Protein AF-A0A7S1SKT3-F1 (afdb_monomer)

InterPro domains:
  IPR025258 Rubicon Homology Domain [PF13901] (68-146)
  IPR025258 Rubicon Homology Domain [SM01175] (67-171)
  IPR051366 Differentially Expressed in FDCP 8 Homolog [PTHR12326] (10-144)

Nearest PDB structures (foldseek):
  6wcw-assembly1_A  TM=7.702E-01  e=9.471E-08  Homo sapiens

Radius of gyration: 23.92 Å; Cα contacts (8 Å, |Δi|>4): 186; chains: 1; bounding box: 53×34×76 Å

pLDDT: mean 81.29, std 17.84, range [31.95, 97.69]

Foldseek 3Di:
DDPPDPQFPDDDDQDQAFDDDDDPVRLCVVLVQAAPGNRHGFDAPPPPPPPPCVVVVCPPPDFDGWDQARQVRHTHGCQQQVVQWAQHNNCCLPVVDRDTDGHGPVVSVVCVVCVPPPPDDSCVSHVCVLVVDVVNVLVVVLVVQLVVLVVQLVVPPPVSPVVSVVSNVVSD

Organism: NCBI:txid63592

Structure (mmCIF, N/CA/C/O backbone):
data_AF-A0A7S1SKT3-F1
#
_entry.id   AF-A0A7S1SKT3-F1
#
loop_
_atom_site.group_PDB
_atom_site.id
_atom_site.type_symbol
_atom_site.label_atom_id
_atom_site.label_alt_id
_atom_site.label_comp_id
_atom_site.label_asym_id
_atom_site.label_entity_id
_atom_site.label_seq_id
_atom_site.pdbx_PDB_ins_code
_atom_site.Cartn_x
_atom_site.Cartn_y
_atom_site.Cartn_z
_atom_site.occupancy
_atom_site.B_iso_or_equiv
_atom_site.auth_seq_id
_atom_site.auth_comp_id
_atom_site.auth_asym_id
_atom_site.auth_atom_id
_atom_site.pdbx_PDB_model_num
ATOM 1 N N . ALA A 1 1 ? -33.847 12.513 0.095 1.00 31.95 1 ALA A N 1
ATOM 2 C CA . ALA A 1 1 ? -33.306 11.176 -0.219 1.00 31.95 1 ALA A CA 1
ATOM 3 C C . ALA A 1 1 ? -32.211 11.370 -1.259 1.00 31.95 1 ALA A C 1
ATOM 5 O O . ALA A 1 1 ? -32.521 11.943 -2.287 1.00 31.95 1 ALA A O 1
ATOM 6 N N . GLY A 1 2 ? -30.941 11.055 -1.055 1.00 36.16 2 GLY A N 1
ATOM 7 C CA . GLY A 1 2 ? -30.196 10.643 0.127 1.00 36.16 2 GLY A CA 1
ATOM 8 C C . GLY A 1 2 ? -28.848 11.372 0.085 1.00 36.16 2 GLY A C 1
ATOM 9 O O . GLY A 1 2 ? -28.329 11.658 -0.990 1.00 36.16 2 GLY A O 1
ATOM 10 N N . SER A 1 3 ? -28.346 11.763 1.249 1.00 32.53 3 SER A N 1
ATOM 11 C CA . SER A 1 3 ? -27.010 12.328 1.407 1.00 32.53 3 SER A CA 1
ATOM 12 C C . SER A 1 3 ? -26.029 11.170 1.580 1.00 32.53 3 SER A C 1
ATOM 14 O O . SER A 1 3 ? -25.782 10.737 2.707 1.00 32.53 3 SER A O 1
ATOM 16 N N . ASP A 1 4 ? -25.514 10.644 0.471 1.00 38.38 4 ASP A N 1
ATOM 17 C CA . ASP A 1 4 ? -24.378 9.716 0.466 1.00 38.38 4 ASP A CA 1
ATOM 18 C C . ASP A 1 4 ? -23.067 10.511 0.565 1.00 38.38 4 ASP A C 1
ATOM 20 O O . ASP A 1 4 ? -22.215 10.467 -0.320 1.00 38.38 4 ASP A O 1
ATOM 24 N N . ASP A 1 5 ? -22.913 11.283 1.642 1.00 38.09 5 ASP A N 1
ATOM 25 C CA . ASP A 1 5 ? -21.622 11.879 1.973 1.00 38.09 5 ASP A CA 1
ATOM 26 C C . ASP A 1 5 ? -20.765 10.818 2.689 1.00 38.09 5 ASP A C 1
ATOM 28 O O . ASP A 1 5 ? -21.159 10.326 3.756 1.00 38.09 5 ASP A O 1
ATOM 32 N N . PRO A 1 6 ? -19.588 10.435 2.156 1.00 45.88 6 PRO A N 1
ATOM 33 C CA . PRO A 1 6 ? -18.701 9.503 2.840 1.00 45.88 6 PRO A CA 1
ATOM 34 C C . PRO A 1 6 ? -18.242 10.115 4.179 1.00 45.88 6 PRO A C 1
ATOM 36 O O . PRO A 1 6 ? -17.739 11.241 4.209 1.00 45.88 6 PRO A O 1
ATOM 39 N N . PRO A 1 7 ? -18.359 9.401 5.317 1.00 50.62 7 PRO A N 1
ATOM 40 C CA . PRO A 1 7 ? -18.307 10.013 6.649 1.00 50.62 7 PRO A CA 1
ATOM 41 C C . PRO A 1 7 ? -16.899 10.399 7.146 1.00 50.62 7 PRO A C 1
ATOM 43 O O . PRO A 1 7 ? -16.698 10.566 8.348 1.00 50.62 7 PRO A O 1
ATOM 46 N N . CYS A 1 8 ? -15.889 10.516 6.279 1.00 51.81 8 CYS A N 1
ATOM 47 C CA . CYS A 1 8 ? -14.501 10.709 6.712 1.00 51.81 8 CYS A CA 1
ATOM 48 C C . CYS A 1 8 ? -13.732 11.632 5.750 1.00 51.81 8 CYS A C 1
ATOM 50 O O . CYS A 1 8 ? -13.104 11.162 4.806 1.00 51.81 8 CYS A O 1
ATOM 52 N N . GLY A 1 9 ? -13.732 12.943 6.004 1.00 43.22 9 GLY A N 1
ATOM 53 C CA . GLY A 1 9 ? -12.972 13.953 5.245 1.00 43.22 9 GLY A CA 1
ATOM 54 C C . GLY A 1 9 ? -11.446 13.901 5.439 1.00 43.22 9 GLY A C 1
ATOM 55 O O . GLY A 1 9 ? -10.824 14.918 5.739 1.00 43.22 9 GLY A O 1
ATOM 56 N N . GLY A 1 10 ? -10.829 12.724 5.320 1.00 57.06 10 GLY A N 1
ATOM 57 C CA . GLY A 1 10 ? -9.378 12.548 5.350 1.00 57.06 10 GLY A CA 1
ATOM 58 C C . GLY A 1 10 ? -8.824 12.332 3.945 1.00 57.06 10 GLY A C 1
ATOM 59 O O . GLY A 1 10 ? -9.211 11.383 3.272 1.00 57.06 10 GLY A O 1
ATOM 60 N N . SER A 1 11 ? -7.881 13.166 3.500 1.00 67.94 11 SER A N 1
ATOM 61 C CA . SER A 1 11 ? -7.105 12.862 2.293 1.00 67.94 11 SER A CA 1
ATOM 62 C C . SER A 1 11 ? -6.074 11.780 2.616 1.00 67.94 11 SER A C 1
ATOM 64 O O . SER A 1 11 ? -5.132 12.000 3.382 1.00 67.94 11 SER A O 1
ATOM 66 N N . VAL A 1 12 ? -6.252 10.584 2.054 1.00 80.69 12 VAL A N 1
ATOM 67 C CA . VAL A 1 12 ? -5.228 9.537 2.121 1.00 80.69 12 VAL A CA 1
ATOM 68 C C . VAL A 1 12 ? -4.084 9.930 1.189 1.00 80.69 12 VAL A C 1
ATOM 70 O O . VAL A 1 12 ? -4.299 10.292 0.035 1.00 80.69 12 VAL A O 1
ATOM 73 N N . ARG A 1 13 ? -2.854 9.900 1.706 1.00 88.62 13 ARG A N 1
ATOM 74 C CA . ARG A 1 13 ? -1.629 10.194 0.947 1.00 88.62 13 ARG A CA 1
ATOM 75 C C . ARG A 1 13 ? -0.884 8.908 0.640 1.00 88.62 13 ARG A C 1
ATOM 77 O O . ARG A 1 13 ? -1.030 7.937 1.381 1.00 88.62 13 ARG A O 1
ATOM 84 N N . LEU A 1 14 ? -0.046 8.930 -0.393 1.00 92.12 14 LEU A N 1
ATOM 85 C CA . LEU A 1 14 ? 0.857 7.833 -0.726 1.00 92.12 14 LEU A CA 1
ATOM 86 C C . LEU A 1 14 ? 1.952 7.705 0.342 1.00 92.12 14 LEU A C 1
ATOM 88 O O . LEU A 1 14 ? 2.768 8.610 0.514 1.00 92.12 14 LEU A O 1
ATOM 92 N N . LEU A 1 15 ? 1.968 6.578 1.051 1.00 93.44 15 LEU A N 1
ATOM 93 C CA . LEU A 1 15 ? 2.964 6.251 2.068 1.00 93.44 15 LEU A CA 1
ATOM 94 C C . LEU A 1 15 ? 3.923 5.196 1.518 1.00 93.44 15 LEU A C 1
ATOM 96 O O . LEU A 1 15 ? 3.515 4.081 1.191 1.00 93.44 15 LEU A O 1
ATOM 100 N N . LEU A 1 16 ? 5.201 5.563 1.416 1.00 92.81 16 LEU A N 1
ATOM 101 C CA . LEU A 1 16 ? 6.259 4.678 0.913 1.00 92.81 16 LEU A CA 1
ATOM 102 C C . LEU A 1 16 ? 7.139 4.112 2.028 1.00 92.81 16 LEU A C 1
ATOM 104 O O . LEU A 1 16 ? 7.778 3.091 1.821 1.00 92.81 16 LEU A O 1
ATOM 108 N N . ASN A 1 17 ? 7.108 4.719 3.215 1.00 93.00 17 ASN A N 1
ATOM 109 C CA . ASN A 1 17 ? 7.784 4.202 4.399 1.00 93.00 17 ASN A CA 1
ATOM 110 C C . ASN A 1 17 ? 6.826 3.340 5.220 1.00 93.00 17 ASN A C 1
ATOM 112 O O . ASN A 1 17 ? 5.667 3.711 5.425 1.00 93.00 17 ASN A O 1
ATOM 116 N N . LEU A 1 18 ? 7.327 2.215 5.730 1.00 90.81 18 LEU A N 1
ATOM 117 C CA . LEU A 1 18 ? 6.556 1.355 6.620 1.00 90.81 18 LEU A CA 1
ATOM 118 C C . LEU A 1 18 ? 6.350 2.042 7.978 1.00 90.81 18 LEU A C 1
ATOM 120 O O . LEU A 1 18 ? 7.317 2.550 8.554 1.00 90.81 18 LEU A O 1
ATOM 124 N N . PRO A 1 19 ? 5.117 2.061 8.515 1.00 89.19 19 PRO A N 1
ATOM 125 C CA . PRO A 1 19 ? 4.878 2.608 9.839 1.00 89.19 19 PRO A CA 1
ATOM 126 C C . PRO A 1 19 ? 5.611 1.764 10.893 1.00 89.19 19 PRO A C 1
ATOM 128 O O . PRO A 1 19 ? 5.593 0.530 10.808 1.00 89.19 19 PRO A O 1
ATOM 131 N N . PRO A 1 20 ? 6.219 2.393 11.914 1.00 87.88 20 PRO A N 1
ATOM 132 C CA . PRO A 1 20 ? 6.933 1.660 12.947 1.00 87.88 20 PRO A CA 1
ATOM 133 C C . PRO A 1 20 ? 5.986 0.699 13.685 1.00 87.88 20 PRO A C 1
ATOM 135 O O . PRO A 1 20 ? 4.786 0.988 13.831 1.00 87.88 20 PRO A O 1
ATOM 138 N N . PRO A 1 21 ? 6.498 -0.448 14.165 1.00 88.44 21 PRO A N 1
ATOM 139 C CA . PRO A 1 21 ? 5.715 -1.338 15.005 1.00 88.44 21 PRO A CA 1
ATOM 140 C C . PRO A 1 21 ? 5.316 -0.595 16.285 1.00 88.44 21 PRO A C 1
ATOM 142 O O . PRO A 1 21 ? 6.142 0.032 16.943 1.00 88.44 21 PRO A O 1
ATOM 145 N N . ALA A 1 22 ? 4.034 -0.651 16.632 1.00 90.56 22 ALA A N 1
ATOM 146 C CA . ALA A 1 22 ? 3.489 -0.003 17.816 1.00 90.56 22 ALA A CA 1
ATOM 147 C C . ALA A 1 22 ? 2.449 -0.917 18.464 1.00 90.56 22 ALA A C 1
ATOM 149 O O . ALA A 1 22 ? 1.659 -1.555 17.765 1.00 90.56 22 ALA A O 1
ATOM 150 N N . SER A 1 23 ? 2.446 -0.973 19.797 1.00 91.06 23 SER A N 1
ATOM 151 C CA . SER A 1 23 ? 1.442 -1.731 20.543 1.00 91.06 23 SER A CA 1
ATOM 152 C C . SER A 1 23 ? 0.072 -1.056 20.454 1.00 91.06 23 SER A C 1
ATOM 154 O O . SER A 1 23 ? -0.028 0.167 20.335 1.00 91.06 23 SER A O 1
ATOM 156 N N . GLU A 1 24 ? -1.000 -1.845 20.559 1.00 89.31 24 GLU A N 1
ATOM 157 C CA . GLU A 1 24 ? -2.373 -1.323 20.568 1.00 89.31 24 GLU A CA 1
ATOM 158 C C . GLU A 1 24 ? -2.563 -0.259 21.658 1.00 89.31 24 GLU A C 1
ATOM 160 O O . GLU A 1 24 ? -3.105 0.804 21.379 1.00 89.31 24 GLU A O 1
ATOM 165 N N . ALA A 1 25 ? -2.033 -0.490 22.865 1.00 89.69 25 ALA A N 1
ATOM 166 C CA . ALA A 1 25 ? -2.099 0.468 23.969 1.00 89.69 25 ALA A CA 1
ATOM 167 C C . ALA A 1 25 ? -1.449 1.817 23.617 1.00 89.69 25 ALA A C 1
ATOM 169 O O . ALA A 1 25 ? -2.039 2.869 23.854 1.00 89.69 25 ALA A O 1
ATOM 170 N N . HIS A 1 26 ? -0.267 1.792 22.992 1.00 92.88 26 HIS A N 1
ATOM 171 C CA . HIS A 1 26 ? 0.416 3.009 22.558 1.00 92.88 26 HIS A CA 1
ATOM 172 C C . HIS A 1 26 ? -0.376 3.749 21.469 1.00 92.88 26 HIS A C 1
ATOM 174 O O . HIS A 1 26 ? -0.497 4.974 21.499 1.00 92.88 26 HIS A O 1
ATOM 180 N N . LEU A 1 27 ? -0.954 3.013 20.517 1.00 92.88 27 LEU A N 1
ATOM 181 C CA . LEU A 1 27 ? -1.788 3.593 19.466 1.00 92.88 27 LEU A CA 1
ATOM 182 C C . LEU A 1 27 ? -3.092 4.177 20.024 1.00 92.88 27 LEU A C 1
ATOM 184 O O . LEU A 1 27 ? -3.494 5.261 19.604 1.00 92.88 27 LEU A O 1
ATOM 188 N N . LEU A 1 28 ? -3.745 3.502 20.971 1.00 92.25 28 LEU A N 1
ATOM 189 C CA . LEU A 1 28 ? -4.928 4.016 21.664 1.00 92.25 28 LEU A CA 1
ATOM 190 C C . LEU A 1 28 ? -4.595 5.298 22.423 1.00 92.25 28 LEU A C 1
ATOM 192 O O . LEU A 1 28 ? -5.312 6.279 22.271 1.00 92.25 28 LEU A O 1
ATOM 196 N N . GLN A 1 29 ? -3.486 5.330 23.165 1.00 92.44 29 GLN A N 1
ATOM 197 C CA . GLN A 1 29 ? -3.045 6.529 23.879 1.00 92.44 29 GLN A CA 1
ATOM 198 C C . GLN A 1 29 ? -2.821 7.706 22.919 1.00 92.44 29 GLN A C 1
ATOM 200 O O . GLN A 1 29 ? -3.339 8.797 23.143 1.00 92.44 29 GLN A O 1
ATOM 205 N N . ARG A 1 30 ? -2.100 7.484 21.811 1.00 93.19 30 ARG A N 1
ATOM 206 C CA . ARG A 1 30 ? -1.829 8.527 20.807 1.00 93.19 30 ARG A CA 1
ATOM 207 C C . ARG A 1 30 ? -3.080 9.038 20.101 1.00 93.19 30 ARG A C 1
ATOM 209 O O . ARG A 1 30 ? -3.137 10.212 19.757 1.00 93.19 30 ARG A O 1
ATOM 216 N N . GLN A 1 31 ? -4.055 8.165 19.873 1.00 94.12 31 GLN A N 1
ATOM 217 C CA . GLN A 1 31 ? -5.328 8.508 19.234 1.00 94.12 31 GLN A CA 1
ATOM 218 C C . GLN A 1 31 ? -6.403 8.891 20.257 1.00 94.12 31 GLN A C 1
ATOM 220 O O . GLN A 1 31 ? -7.566 8.994 19.890 1.00 94.12 31 GLN A O 1
ATOM 225 N N . GLN A 1 32 ? -6.041 9.059 21.537 1.00 93.88 32 GLN A N 1
ATOM 226 C CA . GLN A 1 32 ? -6.969 9.406 22.621 1.00 93.88 32 GLN A CA 1
ATOM 227 C C . GLN A 1 32 ? -8.175 8.452 22.707 1.00 93.88 32 GLN A C 1
ATOM 229 O O . GLN A 1 32 ? -9.295 8.854 23.005 1.00 93.88 32 GLN A O 1
ATOM 234 N N . GLY A 1 33 ? -7.953 7.174 22.394 1.00 90.69 33 GLY A N 1
ATOM 235 C CA . GLY A 1 33 ? -8.996 6.157 22.344 1.00 90.69 33 GLY A CA 1
ATOM 236 C C . GLY A 1 33 ? -10.021 6.376 21.230 1.00 90.69 33 GLY A C 1
ATOM 237 O O . GLY A 1 33 ? -11.149 5.928 21.379 1.00 90.69 33 GLY A O 1
ATOM 238 N N . GLN A 1 34 ? -9.677 7.057 20.134 1.00 92.88 34 GLN A N 1
ATOM 239 C CA . GLN A 1 34 ? -10.585 7.341 19.018 1.00 92.88 34 GLN A CA 1
ATOM 240 C C . GLN A 1 34 ? -10.159 6.641 17.723 1.00 92.88 34 GLN A C 1
ATOM 242 O O . GLN A 1 34 ? -8.984 6.370 17.479 1.00 92.88 34 GLN A O 1
ATOM 247 N N . CYS A 1 35 ? -11.143 6.349 16.872 1.00 93.00 35 CYS A N 1
ATOM 248 C CA . CYS A 1 35 ? -10.938 5.802 15.537 1.00 93.00 35 CYS A CA 1
ATOM 249 C C . CYS A 1 35 ? -10.273 6.843 14.632 1.00 93.00 35 CYS A C 1
ATOM 251 O O . CYS A 1 35 ? -10.790 7.949 14.488 1.00 93.00 35 CYS A O 1
ATOM 253 N N . ALA A 1 36 ? -9.202 6.467 13.936 1.00 92.88 36 ALA A N 1
ATOM 254 C CA . ALA A 1 36 ? -8.530 7.359 12.993 1.00 92.88 36 ALA A CA 1
ATOM 255 C C . ALA A 1 36 ? -9.408 7.821 11.814 1.00 92.88 36 ALA A C 1
ATOM 257 O O . ALA A 1 36 ? -9.182 8.898 11.270 1.00 92.88 36 ALA A O 1
ATOM 258 N N . GLY A 1 37 ? -10.407 7.024 11.418 1.00 90.75 37 GLY A N 1
ATOM 259 C CA . GLY A 1 37 ? -11.322 7.365 10.323 1.00 90.75 37 GLY A CA 1
ATOM 260 C C . GLY A 1 37 ? -12.494 8.235 10.777 1.00 90.75 37 GLY A C 1
ATOM 261 O O . GLY A 1 37 ? -12.635 9.374 10.348 1.00 90.75 37 GLY A O 1
ATOM 262 N N . CYS A 1 38 ? -13.332 7.694 11.665 1.00 91.50 38 CYS A N 1
ATOM 263 C CA . CYS A 1 38 ? -14.609 8.308 12.047 1.00 91.50 38 CYS A CA 1
ATOM 264 C C . CYS A 1 38 ? -14.616 8.974 13.431 1.00 91.50 38 CYS A C 1
ATOM 266 O O . CYS A 1 38 ? -15.665 9.430 13.875 1.00 91.50 38 CYS A O 1
ATOM 268 N N . ARG A 1 39 ? -13.485 8.977 14.154 1.00 92.31 39 ARG A N 1
ATOM 269 C CA . ARG A 1 39 ? -13.328 9.514 15.524 1.00 92.31 39 ARG A CA 1
ATOM 270 C C . ARG A 1 39 ? -14.211 8.884 16.606 1.00 92.31 39 ARG A C 1
ATOM 272 O O . ARG A 1 39 ? -14.127 9.278 17.765 1.00 92.31 39 ARG A O 1
ATOM 279 N N . ALA A 1 40 ? -15.006 7.870 16.266 1.00 89.56 40 ALA A N 1
ATOM 280 C CA . ALA A 1 40 ? -15.774 7.109 17.243 1.00 89.56 40 ALA A CA 1
ATOM 281 C C . ALA A 1 40 ? -14.844 6.493 18.307 1.00 89.56 40 ALA A C 1
ATOM 283 O O . ALA A 1 40 ? -13.735 6.067 17.960 1.00 89.56 40 ALA A O 1
ATOM 284 N N . PRO A 1 41 ? -15.281 6.410 19.574 1.00 90.44 41 PRO A N 1
ATOM 285 C CA . PRO A 1 41 ? -14.478 5.825 20.637 1.00 90.44 41 PRO A CA 1
ATOM 286 C C . PRO A 1 41 ? -14.146 4.360 20.327 1.00 90.44 41 PRO A C 1
ATOM 288 O O . PRO A 1 41 ? -15.000 3.575 19.909 1.00 90.44 41 PRO A O 1
ATOM 291 N N . LEU A 1 42 ? -12.886 3.999 20.534 1.00 89.44 42 LEU A N 1
ATOM 292 C CA . LEU A 1 42 ? -12.365 2.647 20.445 1.00 89.44 42 LEU A CA 1
ATOM 293 C C . LEU A 1 42 ? -12.330 2.054 21.847 1.00 89.44 42 LEU A C 1
ATOM 295 O O . LEU A 1 42 ? -11.644 2.549 22.739 1.00 89.44 42 LEU A O 1
ATOM 299 N N . GLN A 1 43 ? -13.058 0.961 22.027 1.00 75.56 43 GLN A N 1
ATOM 300 C CA . GLN A 1 43 ? -12.922 0.128 23.212 1.00 75.56 43 GLN A CA 1
ATOM 301 C C . GLN A 1 43 ? -11.639 -0.698 23.045 1.00 75.56 43 GLN A C 1
ATOM 303 O O . GLN A 1 43 ? -11.516 -1.360 22.014 1.00 75.56 43 GLN A O 1
ATOM 308 N N . PRO A 1 44 ? -10.684 -0.680 23.991 1.00 69.44 44 PRO A N 1
ATOM 309 C CA . PRO A 1 44 ? -9.537 -1.579 23.940 1.00 69.44 44 PRO A CA 1
ATOM 310 C C . PRO A 1 44 ? -10.012 -3.022 23.788 1.00 69.44 44 PRO A C 1
ATOM 312 O O . PRO A 1 44 ? -11.074 -3.377 24.310 1.00 69.44 44 PRO A O 1
ATOM 315 N N . THR A 1 45 ? -9.229 -3.873 23.121 1.00 66.75 45 THR A N 1
ATOM 316 C CA . THR A 1 45 ? -9.458 -5.315 23.233 1.00 66.75 45 THR A CA 1
ATOM 317 C C . THR A 1 45 ? -9.307 -5.695 24.705 1.00 66.75 45 THR A C 1
ATOM 319 O O . THR A 1 45 ? -8.204 -5.822 25.233 1.00 66.75 45 THR A O 1
ATOM 322 N N . ALA A 1 46 ? -10.427 -5.802 25.424 1.00 60.88 46 ALA A N 1
ATOM 323 C CA . ALA A 1 46 ? -10.405 -6.222 26.812 1.00 60.88 46 ALA A CA 1
ATOM 324 C C . ALA A 1 46 ? -9.683 -7.572 26.850 1.00 60.88 46 ALA A C 1
ATOM 326 O O . ALA A 1 46 ? -10.151 -8.547 26.249 1.00 60.88 46 ALA A O 1
ATOM 327 N N . ARG A 1 47 ? -8.521 -7.632 27.522 1.00 54.00 47 ARG A N 1
ATOM 328 C CA . ARG A 1 47 ? -7.905 -8.910 27.888 1.00 54.00 47 ARG A CA 1
ATOM 329 C C . ARG A 1 47 ? -9.019 -9.711 28.541 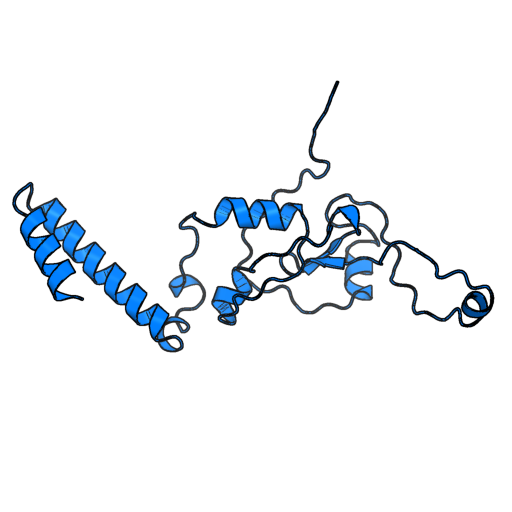1.00 54.00 47 ARG A C 1
ATOM 331 O O . ARG A 1 47 ? -9.569 -9.265 29.544 1.00 54.00 47 ARG A O 1
ATOM 338 N N . ARG A 1 48 ? -9.383 -10.845 27.940 1.00 54.66 48 ARG A N 1
ATOM 339 C CA . ARG A 1 48 ? -10.367 -11.787 28.477 1.00 54.66 48 ARG A CA 1
ATOM 340 C C . ARG A 1 48 ? -9.948 -12.190 29.895 1.00 54.66 48 ARG A C 1
ATOM 342 O O . ARG A 1 48 ? -9.232 -13.164 30.071 1.00 54.66 48 ARG A O 1
ATOM 349 N N . GLN A 1 49 ? -10.364 -11.426 30.896 1.00 50.16 49 GLN A N 1
ATOM 350 C CA . GLN A 1 49 ? -10.291 -11.800 32.307 1.00 50.16 49 GLN A CA 1
ATOM 351 C C . GLN A 1 49 ? -11.668 -12.201 32.843 1.00 50.16 49 GLN A C 1
ATOM 353 O O . GLN A 1 49 ? -11.781 -12.617 33.989 1.00 50.16 49 GLN A O 1
ATOM 358 N N . SER A 1 50 ? -12.721 -12.167 32.017 1.00 50.94 50 SER A N 1
ATOM 359 C CA . SER A 1 50 ? -14.009 -12.738 32.406 1.00 50.94 50 SER A CA 1
ATOM 360 C C . SER A 1 50 ? -14.057 -14.231 32.086 1.00 50.94 50 SER A C 1
ATOM 362 O O . SER A 1 50 ? -14.643 -14.674 31.100 1.00 50.94 50 SER A O 1
ATOM 364 N N . ILE A 1 51 ? -13.420 -15.019 32.949 1.00 55.00 51 ILE A N 1
ATOM 365 C CA . ILE A 1 51 ? -13.685 -16.461 33.068 1.00 55.00 51 ILE A CA 1
ATOM 366 C C . ILE A 1 51 ? -15.145 -16.668 33.534 1.00 55.00 51 ILE A C 1
ATOM 368 O O . ILE A 1 51 ? -15.791 -17.639 33.155 1.00 55.00 51 ILE A O 1
ATOM 372 N N . PHE A 1 52 ? -15.708 -15.692 34.256 1.00 55.03 52 PHE A N 1
ATOM 373 C CA . PHE A 1 52 ? -17.035 -15.759 34.870 1.00 55.03 52 PHE A CA 1
ATOM 374 C C . PHE A 1 52 ? -18.226 -15.705 33.897 1.00 55.03 52 PHE A C 1
ATOM 376 O O . PHE A 1 52 ? -19.261 -16.292 34.194 1.00 55.03 52 PHE A O 1
ATOM 383 N N . LEU A 1 53 ? -18.114 -15.065 32.727 1.00 54.88 53 LEU A N 1
ATOM 384 C CA . LEU A 1 53 ? -19.225 -15.003 31.755 1.00 54.88 53 LEU A CA 1
ATOM 385 C C . LEU A 1 53 ? -19.262 -16.198 30.785 1.00 54.88 53 LEU A C 1
ATOM 387 O O . LEU A 1 53 ? -20.250 -16.382 30.076 1.00 54.88 53 LEU A O 1
ATOM 391 N N . SER A 1 54 ? -18.219 -17.035 30.772 1.00 51.47 54 SER A N 1
ATOM 392 C CA . SER A 1 54 ? -18.160 -18.228 29.910 1.00 51.47 54 SER A CA 1
ATOM 393 C C . SER A 1 54 ? -19.163 -19.306 30.346 1.00 51.47 54 SER A C 1
ATOM 395 O O . SER A 1 54 ? -19.678 -20.038 29.503 1.00 51.47 54 SER A O 1
ATOM 397 N N . SER A 1 55 ? -19.501 -19.358 31.640 1.00 53.16 55 SER A N 1
ATOM 398 C CA . SER A 1 55 ? -20.461 -20.316 32.211 1.00 53.16 55 SER A CA 1
ATOM 399 C C . SER A 1 55 ? -21.927 -20.008 31.886 1.00 53.16 55 SER A C 1
ATOM 401 O O . SER A 1 55 ? -22.779 -20.866 32.083 1.00 53.16 55 SER A O 1
ATOM 403 N N . LEU A 1 56 ? -22.237 -18.812 31.369 1.00 58.56 56 LEU A N 1
ATOM 404 C CA . LEU A 1 56 ? -23.602 -18.423 30.986 1.00 58.56 56 LEU A CA 1
ATOM 405 C C . LEU A 1 56 ? -23.918 -18.687 29.506 1.00 58.56 56 LEU A C 1
ATOM 407 O O . LEU A 1 56 ? -24.965 -18.268 29.025 1.00 58.56 56 LEU A O 1
ATOM 411 N N . GLY A 1 57 ? -23.022 -19.329 28.745 1.00 52.19 57 GLY A N 1
ATOM 412 C CA . GLY A 1 57 ? -23.260 -19.645 27.326 1.00 52.19 57 GLY A CA 1
ATOM 413 C C . GLY A 1 57 ? -23.388 -18.422 26.405 1.00 52.19 57 GLY A C 1
ATOM 414 O O . GLY A 1 57 ? -23.531 -18.568 25.191 1.00 52.19 57 GLY A O 1
ATOM 415 N N . LEU A 1 58 ? -23.271 -17.209 26.951 1.00 52.97 58 LEU A N 1
ATOM 416 C CA . LEU A 1 58 ? -23.224 -15.957 26.216 1.00 52.97 58 LEU A CA 1
ATOM 417 C C . LEU A 1 58 ? -21.838 -15.833 25.578 1.00 52.97 58 LEU A C 1
ATOM 419 O O . LEU A 1 58 ? -20.933 -15.189 26.109 1.00 52.97 58 LEU A O 1
ATOM 423 N N . LYS A 1 59 ? -21.659 -16.454 24.405 1.00 45.19 59 LYS A N 1
ATOM 424 C CA . LYS A 1 59 ? -20.611 -16.048 23.463 1.00 45.19 59 LYS A CA 1
ATOM 425 C C . LYS A 1 59 ? -20.901 -14.597 23.104 1.00 45.19 59 LYS A C 1
ATOM 427 O O . LYS A 1 59 ? -21.681 -14.334 22.197 1.00 45.19 59 LYS A O 1
ATOM 432 N N . GLY A 1 60 ? -20.327 -13.664 23.859 1.00 43.19 60 GLY A N 1
ATOM 433 C CA . GLY A 1 60 ? -20.460 -12.246 23.586 1.00 43.19 60 GLY A CA 1
ATOM 434 C C . GLY A 1 60 ? -20.022 -11.983 22.152 1.00 43.19 60 GLY A C 1
ATOM 435 O O . GLY A 1 60 ? -18.829 -11.971 21.858 1.00 43.19 60 GLY A O 1
ATOM 436 N N . SER A 1 61 ? -20.990 -11.748 21.270 1.00 43.78 61 SER A N 1
ATOM 437 C CA . SER A 1 61 ? -20.826 -11.113 19.965 1.00 43.78 61 SER A CA 1
ATOM 438 C C . SER A 1 61 ? -20.516 -9.625 20.161 1.00 43.78 61 SER A C 1
ATOM 440 O O . SER A 1 61 ? -21.137 -8.754 19.555 1.00 43.78 61 SER A O 1
ATOM 442 N N . GLY A 1 62 ? -19.609 -9.324 21.095 1.00 47.66 62 GLY A N 1
ATOM 443 C CA . GLY A 1 62 ? -19.102 -7.982 21.297 1.00 47.66 62 GLY A CA 1
ATOM 444 C C . GLY A 1 62 ? -18.366 -7.551 20.030 1.00 47.66 62 GLY A C 1
ATOM 445 O O . GLY A 1 62 ? -17.775 -8.405 19.358 1.00 47.66 62 GLY A O 1
ATOM 446 N N . PRO A 1 63 ? -18.410 -6.256 19.675 1.00 56.56 63 PRO A N 1
ATOM 447 C CA . PRO A 1 63 ? -17.704 -5.752 18.509 1.00 56.56 63 PRO A CA 1
ATOM 448 C C . PRO A 1 63 ? -16.252 -6.225 18.577 1.00 56.56 63 PRO A C 1
ATOM 450 O O . PRO A 1 63 ? -15.573 -6.014 19.583 1.00 56.56 63 PRO A O 1
ATOM 453 N N . SER A 1 64 ? -15.792 -6.908 17.522 1.00 66.12 64 SER A N 1
ATOM 454 C CA . SER A 1 64 ? -14.374 -7.217 17.346 1.00 66.12 64 SER A CA 1
ATOM 455 C C . SER A 1 64 ? -13.596 -5.934 17.623 1.00 66.12 64 SER A C 1
ATOM 457 O O . SER A 1 64 ? -13.939 -4.901 17.038 1.00 66.12 64 SER A O 1
ATOM 459 N N . GLY A 1 65 ? -12.635 -5.981 18.547 1.00 79.38 65 GLY A N 1
ATOM 460 C CA . GLY A 1 65 ? -11.915 -4.791 18.992 1.00 79.38 65 GLY A CA 1
ATOM 461 C C . GLY A 1 65 ? -11.231 -4.023 17.850 1.00 79.38 65 GLY A C 1
ATOM 462 O O . GLY A 1 65 ? -11.263 -4.448 16.689 1.00 79.38 65 GLY A O 1
ATOM 463 N N . PRO A 1 66 ? -10.632 -2.862 18.154 1.00 88.75 66 PRO A N 1
ATOM 464 C CA . PRO A 1 66 ? -10.024 -1.992 17.161 1.00 88.75 66 PRO A CA 1
ATOM 465 C C . PRO A 1 66 ? -9.014 -2.754 16.305 1.00 88.75 66 PRO A C 1
ATOM 467 O O . PRO A 1 66 ? -8.177 -3.496 16.811 1.00 88.75 66 PRO A O 1
ATOM 470 N N . LYS A 1 67 ? -9.083 -2.551 14.991 1.00 90.69 67 LYS A N 1
ATOM 471 C CA . LYS A 1 67 ? -8.161 -3.167 14.035 1.00 90.69 67 LYS A CA 1
ATOM 472 C C . LYS A 1 67 ? -7.117 -2.152 13.606 1.00 90.69 67 LYS A C 1
ATOM 474 O O . LYS A 1 67 ? -7.446 -1.002 13.309 1.00 90.69 67 LYS A O 1
ATOM 479 N N . ARG A 1 68 ? -5.860 -2.583 13.521 1.00 92.69 68 ARG A N 1
ATOM 480 C CA . ARG A 1 68 ? -4.781 -1.776 12.949 1.00 92.69 68 ARG A CA 1
ATOM 481 C C . ARG A 1 68 ? -4.841 -1.845 11.425 1.00 92.69 68 ARG A C 1
ATOM 483 O O . ARG A 1 68 ? -4.898 -2.929 10.857 1.00 92.69 68 ARG A O 1
ATOM 490 N N . CYS A 1 69 ? -4.828 -0.689 10.772 1.00 93.94 69 CYS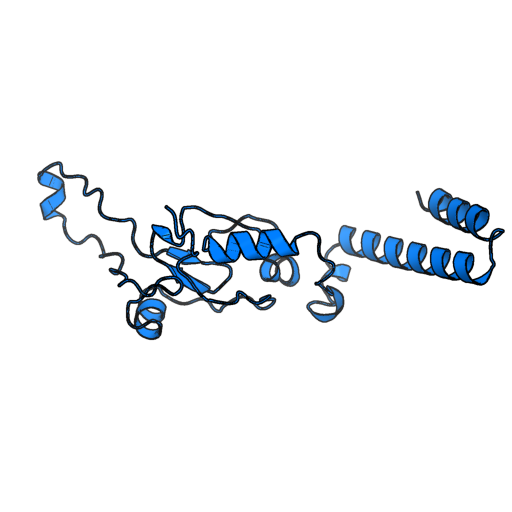 A N 1
ATOM 491 C CA . CYS A 1 69 ? -4.638 -0.594 9.328 1.00 93.94 69 CYS A CA 1
ATOM 492 C C . CYS A 1 69 ? -3.140 -0.690 9.039 1.00 93.94 69 CYS A C 1
ATOM 494 O O . CYS A 1 69 ? -2.380 0.184 9.453 1.00 93.94 69 CYS A O 1
ATOM 496 N N . GLU A 1 70 ? -2.708 -1.724 8.322 1.00 94.94 70 GLU A N 1
ATOM 497 C CA . GLU A 1 70 ? -1.286 -1.946 8.029 1.00 94.94 70 GLU A CA 1
ATOM 498 C C . GLU A 1 70 ? -0.697 -0.873 7.097 1.00 94.94 70 GLU A C 1
ATOM 500 O O . GLU A 1 70 ? 0.503 -0.618 7.135 1.00 94.94 70 GLU A O 1
ATOM 505 N N . TYR A 1 71 ? -1.535 -0.190 6.308 1.00 95.50 71 TYR A N 1
ATOM 506 C CA . TYR A 1 71 ? -1.103 0.913 5.447 1.00 95.50 71 TYR A CA 1
ATOM 507 C C . TYR A 1 71 ? -0.784 2.195 6.234 1.00 95.50 71 TYR A C 1
ATOM 509 O O . TYR A 1 71 ? 0.264 2.801 6.041 1.00 95.50 71 TYR A O 1
ATOM 517 N N . THR A 1 72 ? -1.676 2.611 7.141 1.00 93.62 72 THR A N 1
ATOM 518 C CA . THR A 1 72 ? -1.524 3.872 7.901 1.00 93.62 72 THR A CA 1
ATOM 519 C C . THR A 1 72 ? -0.848 3.689 9.262 1.00 93.62 72 THR A C 1
ATOM 521 O O . THR A 1 72 ? -0.398 4.660 9.864 1.00 93.62 72 THR A O 1
ATOM 524 N N . GLY A 1 73 ? -0.806 2.461 9.784 1.00 93.81 73 GLY A N 1
ATOM 525 C CA . GLY A 1 73 ? -0.306 2.138 11.121 1.00 93.81 73 GLY A CA 1
ATOM 526 C C . GLY A 1 73 ? -1.225 2.563 12.275 1.00 93.81 73 GLY A C 1
ATOM 527 O O . GLY A 1 73 ? -0.812 2.468 13.429 1.00 93.81 73 GLY A O 1
ATOM 528 N N . GLN A 1 74 ? -2.444 3.026 11.985 1.00 94.00 74 GLN A N 1
ATOM 529 C CA . GLN A 1 74 ? -3.408 3.577 12.949 1.00 94.00 74 GLN A CA 1
ATOM 530 C C . GLN A 1 74 ? -4.525 2.579 13.299 1.00 94.00 74 GLN A C 1
ATOM 532 O O . GLN A 1 74 ? -4.701 1.577 12.599 1.00 94.00 74 GLN A O 1
ATOM 537 N N . LEU A 1 75 ? -5.280 2.840 14.375 1.00 93.38 75 LEU A N 1
ATOM 538 C CA . LEU A 1 75 ? -6.399 1.985 14.795 1.00 93.38 75 LEU A CA 1
ATOM 539 C C . LEU A 1 75 ? -7.735 2.498 14.259 1.00 93.38 75 LEU A C 1
ATOM 541 O O . LEU A 1 75 ? -8.037 3.691 14.284 1.00 93.38 75 LEU A O 1
ATOM 545 N N . TYR A 1 76 ? -8.563 1.552 13.835 1.00 92.94 76 TYR A N 1
ATOM 546 C CA . TYR A 1 76 ? -9.867 1.795 13.243 1.00 92.94 76 TYR A CA 1
ATOM 547 C C . TYR A 1 76 ? -10.922 0.920 13.915 1.00 92.94 76 TYR A C 1
ATOM 549 O O . TYR A 1 76 ? -10.649 -0.204 14.343 1.00 92.94 76 TYR A O 1
ATOM 557 N N . CYS A 1 77 ? -12.151 1.428 13.994 1.00 90.88 77 CYS A N 1
ATOM 558 C CA . CYS A 1 77 ? -13.289 0.629 14.432 1.00 90.88 77 CYS A CA 1
ATOM 559 C C . CYS A 1 77 ? -13.647 -0.428 13.372 1.00 90.88 77 CYS A C 1
ATOM 561 O O . CYS A 1 77 ? -13.250 -0.311 12.211 1.00 90.88 77 CYS A O 1
ATOM 563 N N . ALA A 1 78 ? -14.435 -1.437 13.755 1.00 88.00 78 ALA A N 1
ATOM 564 C CA . ALA A 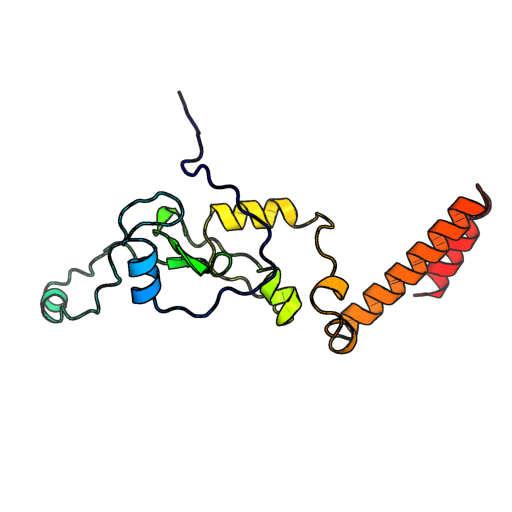1 78 ? -14.825 -2.529 12.859 1.00 88.00 78 ALA A CA 1
ATOM 565 C C . ALA A 1 78 ? -15.479 -2.039 11.552 1.00 88.00 78 ALA A C 1
ATOM 567 O O . ALA A 1 78 ? -15.185 -2.584 10.495 1.00 88.00 78 ALA A O 1
ATOM 568 N N . ARG A 1 79 ? -16.281 -0.964 11.616 1.00 88.50 79 ARG A N 1
ATOM 569 C CA . ARG A 1 79 ? -16.927 -0.343 10.444 1.00 88.50 79 ARG A CA 1
ATOM 570 C C . ARG A 1 79 ? -15.928 0.296 9.477 1.00 88.50 79 ARG A C 1
ATOM 572 O O . ARG A 1 79 ? -16.084 0.194 8.274 1.00 88.50 79 ARG A O 1
ATOM 579 N N . CYS A 1 80 ? -14.884 0.948 9.991 1.00 90.31 80 CYS A N 1
ATOM 580 C CA . CYS A 1 80 ? -13.866 1.578 9.144 1.00 90.31 80 CYS A CA 1
ATOM 581 C C . CYS A 1 80 ? -12.815 0.581 8.620 1.00 90.31 80 CYS A C 1
ATOM 583 O O . CYS A 1 80 ? -11.963 0.967 7.824 1.00 90.31 80 CYS A O 1
ATOM 585 N N . CYS A 1 81 ? -12.833 -0.665 9.101 1.00 88.69 81 CYS A N 1
ATOM 586 C CA . CYS A 1 81 ? -11.907 -1.740 8.743 1.00 88.69 81 CYS A CA 1
ATOM 587 C C . CYS A 1 81 ? -12.698 -3.044 8.532 1.00 88.69 81 CYS A C 1
ATOM 589 O O . CYS A 1 81 ? -12.469 -4.070 9.192 1.00 88.69 81 CYS A O 1
ATOM 591 N N . GLU A 1 82 ? -13.687 -2.968 7.638 1.00 83.88 82 GLU A N 1
ATOM 592 C CA . GLU A 1 82 ? -14.663 -4.017 7.321 1.00 83.88 82 GLU A CA 1
ATOM 593 C C . GLU A 1 82 ? -14.036 -5.158 6.498 1.00 83.88 82 GLU A C 1
ATOM 595 O O . GLU A 1 82 ? -14.475 -5.516 5.415 1.00 83.88 82 GLU A O 1
ATOM 600 N N . GLY A 1 83 ? -12.922 -5.714 6.976 1.00 80.62 83 GLY A N 1
ATOM 601 C CA . GLY A 1 83 ? -12.236 -6.820 6.302 1.00 80.62 83 GLY A CA 1
ATOM 602 C C . GLY A 1 83 ? -11.551 -6.442 4.986 1.00 80.62 83 GLY A C 1
ATOM 603 O O . GLY A 1 83 ? -11.003 -7.324 4.330 1.00 80.62 83 GLY A O 1
ATOM 604 N N . SER A 1 84 ? -11.527 -5.160 4.620 1.00 89.88 84 SER A N 1
ATOM 605 C CA . SER A 1 84 ? -10.806 -4.660 3.453 1.00 89.88 84 SER A CA 1
ATOM 606 C C . SER A 1 84 ? -9.324 -5.025 3.530 1.00 89.88 84 SER A C 1
ATOM 608 O O . SER A 1 84 ? -8.663 -4.831 4.556 1.00 89.88 84 SER A O 1
ATOM 610 N N . THR A 1 85 ? -8.789 -5.555 2.430 1.00 95.94 85 THR A N 1
ATOM 611 C CA . THR A 1 85 ? -7.368 -5.892 2.315 1.00 95.94 85 THR A CA 1
ATOM 612 C C . THR A 1 85 ? -6.771 -5.333 1.032 1.00 95.94 85 THR A C 1
ATOM 614 O O . THR A 1 85 ? -7.434 -5.277 -0.002 1.00 95.94 85 THR A O 1
ATOM 617 N N . ALA A 1 86 ? -5.505 -4.926 1.089 1.00 96.88 86 ALA A N 1
ATOM 618 C CA . ALA A 1 86 ? -4.790 -4.375 -0.057 1.00 96.88 86 ALA A CA 1
ATOM 619 C C . A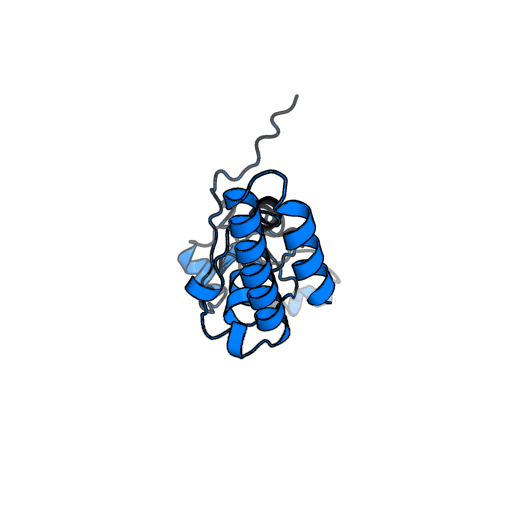LA A 1 86 ? -3.304 -4.748 -0.021 1.00 96.88 86 ALA A C 1
ATOM 621 O O . ALA A 1 86 ? -2.755 -5.073 1.034 1.00 96.88 86 ALA A O 1
ATOM 622 N N . VAL A 1 87 ? -2.657 -4.699 -1.187 1.00 97.06 87 VAL A N 1
ATOM 623 C CA . VAL A 1 87 ? -1.192 -4.738 -1.283 1.00 97.06 87 VAL A CA 1
ATOM 624 C C . VAL A 1 87 ? -0.653 -3.376 -0.856 1.00 97.06 87 VAL A C 1
ATOM 626 O O . VAL A 1 87 ? -1.175 -2.346 -1.277 1.00 97.06 87 VAL A O 1
ATOM 629 N N . ILE A 1 88 ? 0.378 -3.362 -0.013 1.00 97.00 88 ILE A N 1
ATOM 630 C CA . ILE A 1 88 ? 0.933 -2.127 0.551 1.00 97.00 88 ILE A CA 1
ATOM 631 C C . ILE A 1 88 ? 2.167 -1.704 -0.260 1.00 97.00 88 ILE A C 1
ATOM 633 O O . ILE A 1 88 ? 3.169 -2.421 -0.221 1.00 97.00 88 ILE A O 1
ATOM 637 N N . PRO A 1 89 ? 2.159 -0.534 -0.935 1.00 96.25 89 PRO A N 1
ATOM 638 C CA . PRO A 1 89 ? 3.276 -0.087 -1.774 1.00 96.25 89 PRO A CA 1
ATOM 639 C C . PRO A 1 89 ? 4.624 -0.052 -1.045 1.00 96.25 89 PRO A C 1
ATOM 641 O O . PRO A 1 89 ? 5.630 -0.504 -1.586 1.00 96.25 89 PRO A O 1
ATOM 644 N N . ALA A 1 90 ? 4.641 0.408 0.209 1.00 95.94 90 ALA A N 1
ATOM 645 C CA . ALA A 1 90 ? 5.841 0.408 1.042 1.00 95.94 90 ALA A CA 1
ATOM 646 C C . ALA A 1 90 ? 6.438 -1.005 1.222 1.00 95.94 90 ALA A C 1
ATOM 648 O O . ALA A 1 90 ? 7.649 -1.184 1.099 1.00 95.94 90 ALA A O 1
ATOM 649 N N . ARG A 1 91 ? 5.603 -2.033 1.440 1.00 96.62 91 ARG A N 1
ATOM 650 C CA . ARG A 1 91 ? 6.057 -3.430 1.587 1.00 96.62 91 ARG A CA 1
ATOM 651 C C . ARG A 1 91 ? 6.594 -3.986 0.272 1.00 96.62 91 ARG A C 1
ATOM 653 O O . ARG A 1 91 ? 7.635 -4.633 0.260 1.00 96.62 91 ARG A O 1
ATOM 660 N N . VAL A 1 92 ? 5.958 -3.658 -0.850 1.00 96.00 92 VAL A N 1
ATOM 661 C CA . VAL A 1 92 ? 6.463 -4.039 -2.178 1.00 96.00 92 VAL A CA 1
ATOM 662 C C . VAL A 1 92 ? 7.858 -3.452 -2.417 1.00 96.00 92 VAL A C 1
ATOM 664 O O . VAL A 1 92 ? 8.766 -4.159 -2.847 1.00 96.00 92 VAL A O 1
ATOM 667 N N . LEU A 1 93 ? 8.056 -2.169 -2.107 1.00 95.25 93 LEU A N 1
ATOM 668 C CA . LEU A 1 93 ? 9.312 -1.469 -2.391 1.00 95.25 93 LEU A CA 1
ATOM 669 C C . LEU A 1 93 ? 10.453 -1.844 -1.436 1.00 95.25 93 LEU A C 1
ATOM 671 O O . LEU A 1 93 ? 11.605 -1.906 -1.865 1.00 95.25 93 LEU A O 1
ATOM 675 N N . HIS A 1 94 ? 10.168 -2.098 -0.159 1.00 94.31 94 HIS A N 1
ATOM 676 C CA . HIS A 1 94 ? 11.202 -2.414 0.834 1.00 94.31 94 HIS A CA 1
ATOM 677 C C . HIS A 1 94 ? 11.433 -3.920 1.007 1.00 94.31 94 HIS A C 1
ATOM 679 O O . HIS A 1 94 ? 12.579 -4.370 1.104 1.00 94.31 94 HIS A O 1
ATOM 685 N N . GLU A 1 95 ? 10.355 -4.701 1.013 1.00 94.50 95 GLU A N 1
ATOM 686 C CA . GLU A 1 95 ? 10.348 -6.117 1.397 1.00 94.50 95 GLU A CA 1
ATOM 687 C C . GLU A 1 95 ? 10.123 -7.052 0.196 1.00 94.50 95 GLU A C 1
ATOM 689 O O . GLU A 1 95 ? 10.291 -8.260 0.335 1.00 94.50 95 GLU A O 1
ATOM 694 N N . TRP A 1 96 ? 9.792 -6.512 -0.987 1.00 95.06 96 TRP A N 1
ATOM 695 C CA . TRP A 1 96 ? 9.339 -7.283 -2.155 1.00 95.06 96 TRP A CA 1
ATOM 696 C C . TRP A 1 96 ? 8.129 -8.181 -1.844 1.00 95.06 96 TRP A C 1
ATOM 698 O O . TRP A 1 96 ? 8.006 -9.298 -2.348 1.00 95.06 96 TRP A O 1
ATOM 708 N N . ASP A 1 97 ? 7.230 -7.686 -0.991 1.00 96.00 97 ASP A N 1
ATOM 709 C CA . ASP A 1 97 ? 6.061 -8.422 -0.521 1.00 96.00 97 ASP A CA 1
ATOM 710 C C . ASP A 1 97 ? 4.760 -7.919 -1.165 1.00 96.00 97 ASP A C 1
ATOM 712 O O . ASP A 1 97 ? 4.380 -6.756 -1.028 1.00 96.00 97 ASP A O 1
ATOM 716 N N . PHE A 1 98 ? 4.062 -8.835 -1.842 1.00 96.56 98 PHE A N 1
ATOM 717 C CA . PHE A 1 98 ? 2.799 -8.604 -2.551 1.00 96.56 98 PHE A CA 1
ATOM 718 C C . PHE A 1 98 ? 1.587 -9.211 -1.829 1.00 96.56 98 PHE A C 1
ATOM 720 O O . PHE A 1 98 ? 0.497 -9.292 -2.402 1.00 96.56 98 PHE A O 1
ATOM 727 N N . LYS A 1 99 ? 1.746 -9.671 -0.583 1.00 97.69 99 LYS A N 1
ATOM 728 C CA . LYS A 1 99 ? 0.621 -10.154 0.222 1.00 97.69 99 LYS A CA 1
ATOM 729 C C . LYS A 1 99 ? -0.392 -9.036 0.465 1.00 97.69 99 LYS A C 1
ATOM 731 O O . LYS A 1 99 ? -0.062 -7.851 0.543 1.00 97.69 99 LYS A O 1
ATOM 736 N N . ARG A 1 100 ? -1.656 -9.438 0.598 1.00 96.94 100 ARG A N 1
ATOM 737 C CA . ARG A 1 100 ? -2.749 -8.546 0.982 1.00 96.94 100 ARG A CA 1
ATOM 738 C C . ARG A 1 100 ? -2.821 -8.448 2.501 1.00 96.94 100 ARG A C 1
ATOM 740 O O . ARG A 1 100 ? -2.869 -9.466 3.186 1.00 96.94 100 ARG A O 1
ATOM 747 N N . TYR A 1 101 ? -2.857 -7.221 3.003 1.00 96.00 101 TYR A N 1
ATOM 748 C CA . TYR A 1 101 ? -2.886 -6.908 4.428 1.00 96.00 101 TYR A CA 1
ATOM 749 C C . TYR A 1 101 ? -4.169 -6.166 4.801 1.00 96.00 101 TYR A C 1
ATOM 751 O O . TYR A 1 101 ? -4.708 -5.452 3.952 1.00 96.00 101 TYR A O 1
ATOM 759 N N . PRO A 1 102 ? -4.660 -6.303 6.047 1.00 94.50 102 PRO A N 1
ATOM 760 C CA . PRO A 1 102 ? -5.834 -5.577 6.513 1.00 94.50 102 PRO A CA 1
ATOM 761 C C . PRO A 1 102 ? -5.577 -4.068 6.507 1.00 94.50 102 PRO A C 1
ATOM 763 O O . PRO A 1 102 ? -4.599 -3.572 7.073 1.00 94.50 102 PRO A O 1
ATOM 766 N N .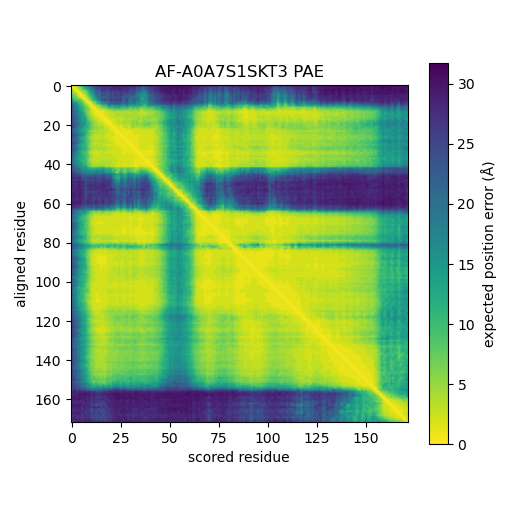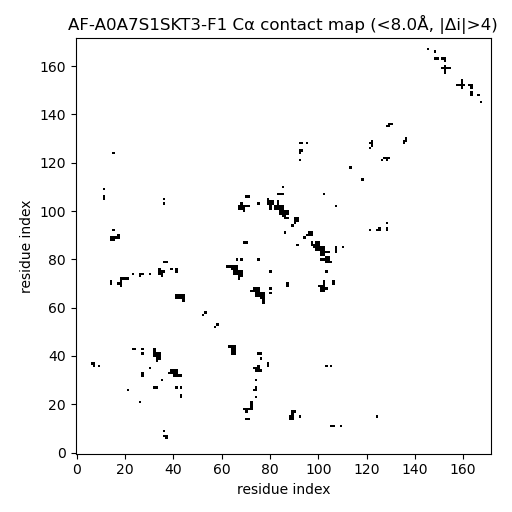 VAL A 1 103 ? -6.479 -3.330 5.869 1.00 95.88 103 VAL A N 1
ATOM 767 C CA . VAL A 1 103 ? -6.424 -1.872 5.742 1.00 95.88 103 VAL A CA 1
ATOM 768 C C . VAL A 1 103 ? -7.797 -1.268 6.031 1.00 95.88 103 VAL A C 1
ATOM 770 O O . VAL A 1 103 ? -8.817 -1.951 5.980 1.00 95.88 103 VAL A O 1
ATOM 773 N N . SER A 1 104 ? -7.836 0.025 6.350 1.00 94.50 104 SER A N 1
ATOM 774 C CA . SER A 1 104 ? -9.104 0.748 6.445 1.00 94.50 104 SER A CA 1
ATOM 775 C C . SER A 1 104 ? -9.775 0.831 5.072 1.00 94.50 104 SER A C 1
ATOM 777 O O . SER A 1 104 ? -9.081 0.879 4.056 1.00 94.50 104 SER A O 1
ATOM 779 N N . SER A 1 105 ? -11.109 0.882 5.027 1.00 93.44 105 SER A N 1
ATOM 780 C CA . SER A 1 105 ? -11.864 0.950 3.764 1.00 93.44 105 SER A CA 1
ATOM 781 C C . SER A 1 105 ? -11.426 2.143 2.910 1.00 93.44 105 SER A C 1
ATOM 783 O O . SER A 1 105 ? -11.095 1.974 1.743 1.00 93.44 105 SER A O 1
ATOM 785 N N . LEU A 1 106 ? -11.242 3.308 3.540 1.00 92.19 106 LEU A N 1
ATOM 786 C CA . LEU A 1 106 ? -10.723 4.510 2.885 1.00 92.19 106 LEU A CA 1
ATOM 787 C C . LEU A 1 106 ? -9.318 4.308 2.280 1.00 92.19 106 LEU A C 1
ATOM 789 O O . LEU A 1 106 ? -9.025 4.790 1.190 1.00 92.19 106 LEU A O 1
ATOM 793 N N . ALA A 1 107 ? -8.429 3.586 2.972 1.00 94.69 107 ALA A N 1
ATOM 794 C CA . ALA A 1 107 ? -7.106 3.276 2.434 1.00 94.69 107 ALA A CA 1
ATOM 795 C C . ALA A 1 107 ? -7.180 2.263 1.282 1.00 94.69 107 ALA A C 1
ATOM 797 O O . ALA A 1 107 ? -6.413 2.384 0.332 1.00 94.69 107 ALA A O 1
ATOM 798 N N . ALA A 1 108 ? -8.089 1.286 1.348 1.00 95.38 108 ALA A N 1
ATOM 799 C CA . ALA A 1 108 ? -8.309 0.333 0.263 1.00 95.38 108 ALA A CA 1
ATOM 800 C C . ALA A 1 108 ? -8.798 1.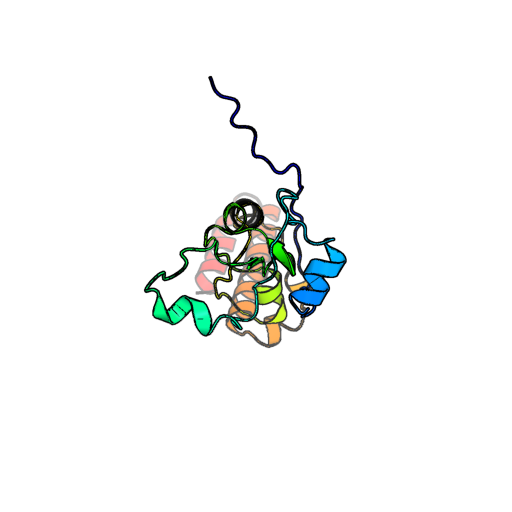033 -1.012 1.00 95.38 108 ALA A C 1
ATOM 802 O O . ALA A 1 108 ? -8.227 0.810 -2.077 1.00 95.38 108 ALA A O 1
ATOM 803 N N . GLU A 1 109 ? -9.793 1.915 -0.891 1.00 94.31 109 GLU A N 1
ATOM 804 C CA . GLU A 1 109 ? -10.310 2.734 -1.995 1.00 94.31 109 GLU A CA 1
ATOM 805 C C . GLU A 1 109 ? -9.212 3.608 -2.604 1.00 94.31 109 GLU A C 1
ATOM 807 O O . GLU A 1 109 ? -9.019 3.621 -3.821 1.00 94.31 109 GLU A O 1
ATOM 812 N N . TYR A 1 110 ? -8.422 4.274 -1.757 1.00 94.44 110 TYR A N 1
ATOM 813 C CA . TYR A 1 110 ? -7.289 5.067 -2.218 1.00 94.44 110 TYR A CA 1
ATOM 814 C C . TYR A 1 110 ? -6.268 4.217 -2.988 1.00 94.44 110 TYR A C 1
ATOM 816 O O . TYR A 1 110 ? -5.915 4.554 -4.117 1.00 94.44 110 TYR A O 1
ATOM 824 N N . LEU A 1 111 ? -5.819 3.099 -2.410 1.00 95.38 111 LEU A N 1
ATOM 825 C CA . LEU A 1 111 ? -4.840 2.207 -3.038 1.00 95.38 111 LEU A CA 1
ATOM 826 C C . LEU A 1 111 ? -5.350 1.632 -4.365 1.00 95.38 111 LEU A C 1
ATOM 828 O O . LEU A 1 111 ? -4.562 1.486 -5.297 1.00 95.38 111 LEU A O 1
ATOM 832 N N . ALA A 1 112 ? -6.651 1.354 -4.472 1.00 95.00 112 ALA A N 1
ATOM 833 C CA . ALA A 1 112 ? -7.278 0.937 -5.721 1.00 95.00 112 ALA A CA 1
ATOM 834 C C . ALA A 1 112 ? -7.249 2.057 -6.774 1.00 95.00 112 ALA A C 1
ATOM 836 O O . ALA A 1 112 ? -6.882 1.805 -7.918 1.00 95.00 112 ALA A O 1
ATOM 837 N N . SER A 1 113 ? -7.560 3.301 -6.391 1.00 94.19 113 SER A N 1
ATOM 838 C CA . SER A 1 113 ? -7.582 4.437 -7.328 1.00 94.19 113 SER A CA 1
ATOM 839 C C . SER A 1 113 ? -6.214 4.782 -7.930 1.00 94.19 113 SER A C 1
ATOM 841 O O . SER A 1 113 ? -6.141 5.308 -9.040 1.00 94.19 113 SER A O 1
ATOM 843 N N . 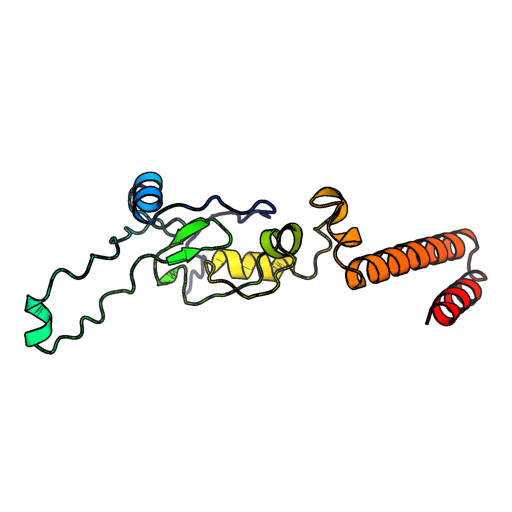ILE A 1 114 ? -5.124 4.464 -7.224 1.00 94.06 114 ILE A N 1
ATOM 844 C CA . ILE A 1 114 ? -3.755 4.704 -7.700 1.00 94.06 114 ILE A CA 1
ATOM 845 C C . ILE A 1 114 ? -3.088 3.462 -8.308 1.00 94.06 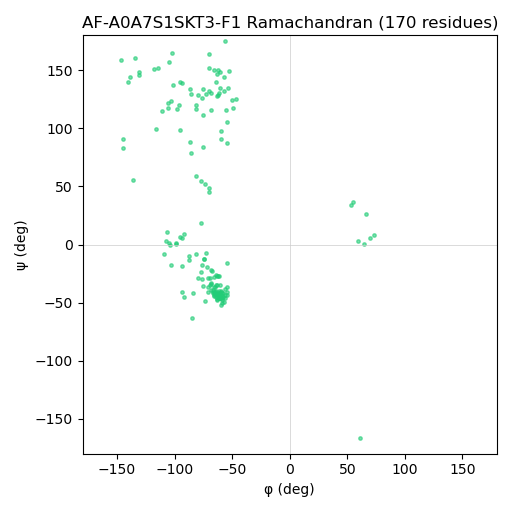114 ILE A C 1
ATOM 847 O O . ILE A 1 114 ? -1.922 3.549 -8.686 1.00 94.06 114 ILE A O 1
ATOM 851 N N . TYR A 1 115 ? -3.781 2.320 -8.386 1.00 92.81 115 TYR A N 1
ATOM 852 C CA . TYR A 1 115 ? -3.171 1.031 -8.739 1.00 92.81 115 TYR A CA 1
ATOM 853 C C . TYR A 1 115 ? -2.472 1.051 -10.109 1.00 92.81 115 TYR A C 1
ATOM 855 O O . TYR A 1 115 ? -1.322 0.630 -10.215 1.00 92.81 115 TYR A O 1
ATOM 863 N N . ASP A 1 116 ? -3.128 1.618 -11.126 1.00 92.50 116 ASP A N 1
ATOM 864 C CA . ASP A 1 116 ? -2.600 1.713 -12.497 1.00 92.50 116 ASP A CA 1
ATOM 865 C C . ASP A 1 116 ? -1.900 3.053 -12.795 1.00 92.50 116 ASP A C 1
ATOM 867 O O . ASP A 1 116 ? -1.508 3.331 -13.930 1.00 92.50 116 ASP A O 1
ATOM 871 N N . GLN A 1 117 ? -1.725 3.909 -11.785 1.00 93.38 117 GLN A N 1
ATOM 872 C CA . GLN A 1 117 ? -1.096 5.216 -11.957 1.00 93.38 117 GLN A CA 1
ATOM 873 C C . GLN A 1 117 ? 0.436 5.098 -11.830 1.00 93.38 117 GLN A C 1
ATOM 875 O O . GLN A 1 117 ? 0.930 4.490 -10.876 1.00 93.38 117 GLN A O 1
ATOM 880 N N . PRO A 1 118 ? 1.239 5.712 -12.726 1.00 91.38 118 PRO A N 1
ATOM 881 C CA . PRO A 1 118 ? 2.703 5.617 -12.714 1.00 91.38 118 PRO A CA 1
ATOM 882 C C . PRO A 1 118 ? 3.352 6.507 -11.631 1.00 91.38 118 PRO A C 1
ATOM 884 O O . PRO A 1 118 ? 4.222 7.326 -11.912 1.00 91.38 118 PRO A O 1
ATOM 887 N N . MET A 1 119 ? 2.937 6.344 -10.375 1.00 90.00 119 MET A N 1
ATOM 888 C CA . MET A 1 119 ? 3.301 7.211 -9.245 1.00 90.00 119 MET A CA 1
ATOM 889 C C . MET A 1 119 ? 4.609 6.805 -8.548 1.00 90.00 119 MET A C 1
ATOM 891 O O . MET A 1 119 ? 5.129 7.550 -7.719 1.00 90.00 119 MET A O 1
ATOM 895 N N . LEU A 1 120 ? 5.130 5.606 -8.836 1.00 91.50 120 LEU A N 1
ATOM 896 C CA . LEU A 1 120 ? 6.206 4.977 -8.067 1.00 91.50 120 LEU A CA 1
ATOM 897 C C . LEU A 1 120 ? 7.510 4.898 -8.861 1.00 91.50 120 LEU A C 1
ATOM 899 O O . LEU A 1 120 ? 7.627 4.145 -9.828 1.00 91.50 120 LEU A O 1
ATOM 903 N N . CYS A 1 121 ? 8.533 5.615 -8.394 1.00 90.75 121 CYS A N 1
ATOM 904 C CA . CYS A 1 121 ? 9.898 5.457 -8.883 1.00 90.75 121 CYS A CA 1
ATOM 905 C C . CYS A 1 121 ? 10.676 4.496 -7.976 1.00 90.75 121 CYS A C 1
ATOM 907 O O . CYS A 1 121 ? 11.197 4.893 -6.935 1.00 90.75 121 CYS A O 1
ATOM 909 N N . VAL A 1 122 ? 10.777 3.227 -8.384 1.00 92.06 122 VAL A N 1
ATOM 910 C CA . VAL A 1 122 ? 11.454 2.183 -7.593 1.00 92.06 122 VAL A CA 1
ATOM 911 C C . VAL A 1 122 ? 12.897 2.567 -7.254 1.00 92.06 122 VAL A C 1
ATOM 913 O O . VAL A 1 122 ? 13.300 2.459 -6.101 1.00 92.06 122 VAL A O 1
ATOM 916 N N . ALA A 1 123 ? 13.656 3.066 -8.233 1.00 89.69 123 ALA A N 1
ATOM 917 C CA . ALA A 1 123 ? 15.064 3.418 -8.050 1.00 89.69 123 ALA A CA 1
ATOM 918 C C . ALA A 1 123 ? 15.276 4.590 -7.075 1.00 89.69 123 ALA A C 1
ATOM 920 O O . ALA A 1 123 ? 16.314 4.649 -6.424 1.00 89.69 123 ALA A O 1
ATOM 921 N N . ALA A 1 124 ? 14.299 5.496 -6.952 1.00 91.69 124 ALA A N 1
ATOM 922 C CA . ALA A 1 124 ? 14.369 6.609 -6.007 1.00 91.69 124 ALA A CA 1
ATOM 923 C C . ALA A 1 124 ? 14.108 6.167 -4.559 1.00 91.69 124 ALA A C 1
ATOM 925 O O . ALA A 1 124 ? 14.636 6.773 -3.633 1.00 91.69 124 ALA A O 1
ATOM 926 N N . VAL A 1 125 ? 13.298 5.122 -4.360 1.00 92.69 125 VAL A N 1
ATOM 927 C CA . VAL A 1 125 ? 12.923 4.630 -3.023 1.00 92.69 125 VAL A CA 1
ATOM 928 C C . VAL A 1 125 ? 13.875 3.539 -2.539 1.00 92.69 125 VAL A C 1
ATOM 930 O O . VAL A 1 125 ? 14.311 3.554 -1.392 1.00 92.69 125 VAL A O 1
ATOM 933 N N . ASN A 1 126 ? 14.199 2.578 -3.405 1.00 93.94 126 ASN A N 1
ATOM 934 C CA . ASN A 1 126 ? 15.063 1.449 -3.085 1.00 93.94 126 ASN A CA 1
ATOM 935 C C . ASN A 1 126 ? 15.917 1.059 -4.307 1.00 93.94 126 ASN A C 1
ATOM 937 O O . ASN A 1 126 ? 15.565 0.128 -5.040 1.00 93.94 126 ASN A O 1
ATOM 941 N N . PRO A 1 127 ? 17.055 1.740 -4.540 1.00 91.81 127 PRO A N 1
ATOM 942 C CA . PRO A 1 127 ? 17.919 1.461 -5.690 1.00 91.81 127 PRO A CA 1
ATOM 943 C C . PRO A 1 127 ? 18.496 0.037 -5.677 1.00 91.81 127 PRO A C 1
ATOM 945 O O . PRO A 1 127 ? 18.751 -0.536 -6.734 1.00 91.81 127 PRO A O 1
ATOM 948 N N . GLY A 1 128 ? 18.649 -0.573 -4.496 1.00 93.81 128 GLY A N 1
ATOM 949 C CA . GLY A 1 128 ? 19.146 -1.944 -4.352 1.00 93.81 128 GLY A CA 1
ATOM 950 C C . GLY A 1 128 ? 18.132 -3.029 -4.731 1.00 93.81 128 GLY A C 1
ATOM 951 O O . GLY A 1 128 ? 18.511 -4.193 -4.876 1.00 93.81 128 GLY A O 1
ATOM 952 N N . LEU A 1 129 ? 16.850 -2.690 -4.907 1.00 94.06 129 LEU A N 1
ATOM 953 C CA . LEU A 1 129 ? 15.798 -3.675 -5.168 1.00 94.06 129 LEU A CA 1
ATOM 954 C C . LEU A 1 129 ? 15.987 -4.384 -6.513 1.00 94.06 129 LEU A C 1
ATOM 956 O O . LEU A 1 129 ? 15.873 -5.606 -6.584 1.00 94.06 129 LEU A O 1
ATOM 960 N N . SER A 1 130 ? 16.340 -3.637 -7.562 1.00 90.75 130 SER A N 1
ATOM 961 C CA . SER A 1 130 ? 16.576 -4.196 -8.899 1.00 90.75 130 SER A CA 1
ATOM 962 C C . SER A 1 130 ? 17.754 -5.170 -8.917 1.00 90.75 130 SER A C 1
ATOM 964 O O . SER A 1 130 ? 17.691 -6.179 -9.606 1.00 90.75 130 SER A O 1
ATOM 966 N N . ALA A 1 131 ? 18.796 -4.921 -8.118 1.00 92.12 131 ALA A N 1
ATOM 967 C CA . ALA A 1 131 ? 19.931 -5.838 -8.004 1.00 92.12 131 ALA A CA 1
ATOM 968 C C . ALA A 1 131 ? 19.549 -7.154 -7.303 1.00 92.12 131 ALA A C 1
ATOM 970 O O . ALA A 1 131 ? 20.068 -8.214 -7.639 1.00 92.12 131 ALA A O 1
ATOM 971 N N . ARG A 1 132 ? 18.620 -7.095 -6.341 1.00 94.88 132 ARG A N 1
ATOM 972 C CA . ARG A 1 132 ? 18.140 -8.268 -5.594 1.00 94.88 132 ARG A CA 1
ATOM 973 C C . ARG A 1 132 ? 17.107 -9.090 -6.365 1.00 94.88 132 ARG A C 1
ATOM 975 O O . ARG A 1 132 ? 17.003 -10.291 -6.138 1.00 94.88 132 ARG A O 1
ATOM 982 N N . VAL A 1 133 ? 16.328 -8.460 -7.245 1.00 96.00 133 VAL A N 1
ATOM 983 C CA . VAL A 1 133 ? 15.210 -9.096 -7.952 1.00 96.00 133 VAL A CA 1
ATOM 984 C C . VAL A 1 133 ? 15.475 -9.132 -9.456 1.00 96.00 133 VAL A C 1
ATOM 986 O O . VAL A 1 133 ? 15.186 -8.182 -10.183 1.00 96.00 133 VAL A O 1
ATOM 989 N N . ALA A 1 134 ? 15.938 -10.283 -9.949 1.00 93.94 134 ALA A N 1
ATOM 990 C CA . ALA A 1 134 ? 16.299 -10.468 -11.357 1.00 93.94 134 ALA A CA 1
ATOM 991 C C . ALA A 1 134 ? 15.153 -10.152 -12.340 1.00 93.94 134 ALA A C 1
ATOM 993 O O . ALA A 1 134 ? 15.382 -9.551 -13.388 1.00 93.94 134 ALA A O 1
ATOM 994 N N . LEU A 1 135 ? 13.907 -10.512 -12.005 1.00 93.69 135 LEU A N 1
ATOM 995 C CA . LEU A 1 135 ? 12.740 -10.184 -12.837 1.00 93.69 135 LEU A CA 1
ATOM 996 C C . LEU A 1 135 ? 12.574 -8.663 -12.994 1.00 93.69 135 LEU A C 1
ATOM 998 O O . LEU A 1 135 ? 12.328 -8.176 -14.095 1.00 93.69 135 LEU A O 1
ATOM 1002 N N . LEU A 1 136 ? 12.739 -7.913 -11.903 1.00 93.94 136 LEU A N 1
ATOM 1003 C CA . LEU A 1 136 ? 12.600 -6.462 -11.898 1.00 93.94 136 LEU A CA 1
ATOM 1004 C C . LEU A 1 136 ? 13.708 -5.795 -12.717 1.00 93.94 136 LEU A C 1
ATOM 1006 O O . LEU A 1 136 ? 13.409 -4.895 -13.500 1.00 93.94 136 LEU A O 1
ATOM 1010 N N . ALA A 1 137 ? 14.952 -6.276 -12.599 1.00 93.06 137 ALA A N 1
ATOM 1011 C CA . ALA A 1 137 ? 16.056 -5.837 -13.453 1.00 93.06 137 ALA A CA 1
ATOM 1012 C C . ALA A 1 137 ? 15.741 -6.060 -14.940 1.00 93.06 137 ALA A C 1
ATOM 1014 O O . ALA A 1 137 ? 15.805 -5.122 -15.731 1.00 93.06 137 ALA A O 1
ATOM 1015 N N . ARG A 1 138 ? 15.280 -7.262 -15.315 1.00 94.62 138 ARG A N 1
ATOM 1016 C CA . ARG A 1 138 ? 14.906 -7.581 -16.706 1.00 94.62 138 ARG A CA 1
ATOM 1017 C C . ARG A 1 138 ? 13.798 -6.674 -17.246 1.00 94.62 138 ARG A C 1
ATOM 1019 O O . ARG A 1 138 ? 13.864 -6.234 -18.397 1.00 94.62 138 ARG A O 1
ATOM 1026 N N . VAL A 1 139 ? 12.775 -6.388 -16.437 1.00 93.56 139 VAL A N 1
ATOM 1027 C CA . VAL A 1 139 ? 11.690 -5.466 -16.812 1.00 93.56 139 VAL A CA 1
ATOM 1028 C C . VAL A 1 139 ? 12.225 -4.043 -16.970 1.00 93.56 139 VAL A C 1
ATOM 1030 O O . VAL A 1 139 ? 11.886 -3.373 -17.947 1.00 93.56 139 VAL A O 1
ATOM 1033 N N . HIS A 1 140 ? 13.082 -3.585 -16.055 1.00 91.44 140 HIS A N 1
ATOM 1034 C CA . HIS A 1 140 ? 13.713 -2.271 -16.139 1.00 91.44 140 HIS A CA 1
ATOM 1035 C C . HIS A 1 140 ? 14.537 -2.121 -17.425 1.00 91.44 140 HIS A C 1
ATOM 1037 O O . HIS A 1 140 ? 14.298 -1.187 -18.191 1.00 91.44 140 HIS A O 1
ATOM 1043 N N . ASP A 1 141 ? 15.412 -3.079 -17.729 1.00 92.50 141 ASP A N 1
ATOM 1044 C CA . ASP A 1 141 ? 16.244 -3.065 -18.937 1.00 92.50 141 ASP A CA 1
ATOM 1045 C C . ASP A 1 141 ? 15.401 -3.082 -20.212 1.00 92.50 141 ASP A C 1
ATOM 1047 O O . ASP A 1 141 ? 15.679 -2.375 -21.182 1.00 92.50 141 ASP A O 1
ATOM 1051 N N . THR A 1 142 ? 14.324 -3.867 -20.216 1.00 94.12 142 THR A N 1
ATOM 1052 C CA . THR A 1 142 ? 13.379 -3.908 -21.337 1.00 94.12 142 THR A CA 1
ATOM 1053 C C . THR A 1 142 ? 12.694 -2.558 -21.529 1.00 94.12 142 THR A C 1
ATOM 1055 O O . THR A 1 142 ? 12.630 -2.066 -22.655 1.00 94.12 142 THR A O 1
ATOM 1058 N N . ARG A 1 143 ? 12.268 -1.898 -20.444 1.00 92.00 143 ARG A N 1
ATOM 1059 C CA . ARG A 1 143 ? 11.704 -0.541 -20.502 1.00 92.00 143 ARG A CA 1
ATOM 1060 C C . ARG A 1 143 ? 12.717 0.483 -21.006 1.00 92.00 143 ARG A C 1
ATOM 1062 O O . ARG A 1 143 ? 12.361 1.308 -21.839 1.00 92.00 143 ARG A O 1
ATOM 1069 N N . VAL A 1 144 ? 13.967 0.432 -20.548 1.00 91.81 144 VAL A N 1
ATOM 1070 C CA . VAL A 1 144 ? 15.031 1.342 -21.008 1.00 91.81 144 VAL A CA 1
ATOM 1071 C C . VAL A 1 144 ? 15.278 1.170 -22.507 1.00 91.81 144 VAL A C 1
ATOM 1073 O O . VAL A 1 144 ? 15.307 2.160 -23.243 1.00 91.81 144 VAL A O 1
ATOM 1076 N N . ARG A 1 145 ? 15.386 -0.078 -22.984 1.00 91.50 145 ARG A N 1
ATOM 1077 C CA . ARG A 1 145 ? 15.543 -0.387 -24.414 1.00 91.50 145 ARG A CA 1
ATOM 1078 C C . ARG A 1 145 ? 14.350 0.098 -25.237 1.00 91.50 145 ARG A C 1
ATOM 1080 O O . ARG A 1 145 ? 14.558 0.766 -26.248 1.00 91.50 145 ARG A O 1
ATOM 1087 N N . ALA A 1 146 ? 13.125 -0.164 -24.782 1.00 91.56 146 ALA A N 1
ATOM 1088 C CA . ALA A 1 146 ? 11.907 0.299 -25.444 1.00 91.56 146 ALA A CA 1
ATOM 1089 C C . ALA A 1 146 ? 11.842 1.833 -25.512 1.00 91.56 146 ALA A C 1
ATOM 1091 O O . ALA A 1 146 ? 11.614 2.388 -26.582 1.00 91.56 146 ALA A O 1
ATOM 1092 N N . CYS A 1 147 ? 12.132 2.535 -24.412 1.00 89.94 147 CYS A N 1
ATOM 1093 C CA . CYS A 1 147 ? 12.197 3.998 -24.393 1.00 89.94 147 CYS A CA 1
ATOM 1094 C C . CYS A 1 147 ? 13.248 4.544 -25.370 1.00 89.94 147 CYS A C 1
ATOM 1096 O O . CYS A 1 147 ? 12.988 5.530 -26.059 1.00 89.94 147 CYS A O 1
ATOM 1098 N N . LYS A 1 148 ? 14.427 3.913 -25.460 1.00 89.25 148 LYS A N 1
ATOM 1099 C CA . LYS A 1 148 ? 15.463 4.298 -26.430 1.00 89.25 148 LYS A CA 1
ATOM 1100 C C . LYS A 1 148 ? 14.976 4.102 -27.867 1.00 89.25 148 LYS A C 1
ATOM 1102 O O . LYS A 1 148 ? 15.115 5.016 -28.673 1.00 89.25 148 LYS A O 1
ATOM 1107 N N . ALA A 1 149 ? 14.374 2.952 -28.172 1.00 87.69 149 ALA A N 1
ATOM 1108 C CA . ALA A 1 149 ? 13.825 2.659 -29.495 1.00 87.69 149 ALA A CA 1
ATOM 1109 C C . ALA A 1 149 ? 12.703 3.636 -29.885 1.00 87.69 149 ALA A C 1
ATOM 1111 O O . ALA A 1 149 ? 12.712 4.160 -30.996 1.00 87.69 149 ALA A O 1
ATOM 1112 N N . LEU A 1 150 ? 11.790 3.949 -28.959 1.00 87.56 150 LEU A N 1
ATOM 1113 C CA . LEU A 1 150 ? 10.715 4.922 -29.174 1.00 87.56 150 LEU A CA 1
ATOM 1114 C C . LEU A 1 150 ? 11.258 6.325 -29.457 1.00 87.56 150 LEU A C 1
ATOM 1116 O O . LEU A 1 150 ? 10.818 6.962 -30.408 1.00 87.56 150 LEU A O 1
ATOM 1120 N N . ARG A 1 151 ? 12.248 6.793 -28.686 1.00 88.19 151 ARG A N 1
ATOM 1121 C CA . ARG A 1 151 ? 12.889 8.098 -28.925 1.00 88.19 151 ARG A CA 1
ATOM 1122 C C . ARG A 1 151 ? 13.570 8.162 -30.292 1.00 88.19 151 ARG A C 1
ATOM 1124 O O . ARG A 1 151 ? 13.433 9.162 -30.988 1.00 88.19 151 ARG A O 1
ATOM 1131 N N . LEU A 1 152 ? 14.259 7.091 -30.695 1.00 86.44 152 LEU A N 1
ATOM 1132 C CA . LEU A 1 152 ? 14.864 6.997 -32.027 1.00 86.44 152 LEU A CA 1
ATOM 1133 C C . LEU A 1 152 ? 13.796 7.040 -33.128 1.00 86.44 152 LEU A C 1
ATOM 1135 O O . LEU A 1 152 ? 13.937 7.812 -34.073 1.00 86.44 152 LEU A O 1
ATOM 1139 N N . ALA A 1 153 ? 12.703 6.288 -32.977 1.00 79.06 153 ALA A N 1
ATOM 1140 C CA . ALA A 1 153 ? 11.599 6.298 -33.935 1.00 79.06 153 ALA A CA 1
ATOM 1141 C C . ALA A 1 153 ? 10.934 7.677 -34.051 1.00 79.06 153 ALA A C 1
ATOM 1143 O O . ALA A 1 153 ? 10.661 8.134 -35.157 1.00 79.06 153 ALA A O 1
ATOM 1144 N N . GLN A 1 154 ? 10.734 8.368 -32.926 1.00 81.31 154 GLN A N 1
ATOM 1145 C CA . GLN A 1 154 ? 10.186 9.727 -32.895 1.00 81.31 154 GLN A CA 1
ATOM 1146 C C . GLN A 1 154 ? 11.122 10.744 -33.558 1.00 81.31 154 GLN A C 1
ATOM 1148 O O . GLN A 1 154 ? 10.652 11.645 -34.246 1.00 81.31 154 GLN A O 1
ATOM 1153 N N . SER A 1 155 ? 12.440 10.582 -33.402 1.00 80.25 155 SER A N 1
ATOM 1154 C CA . SER A 1 155 ? 13.432 11.467 -34.026 1.00 80.25 155 SER A CA 1
ATOM 1155 C C . SER A 1 155 ? 13.572 11.288 -35.544 1.00 80.25 155 SER A C 1
ATOM 1157 O O . SER A 1 155 ? 14.085 12.184 -36.205 1.00 80.25 155 SER A O 1
ATOM 1159 N N . GLN A 1 156 ? 13.126 10.156 -36.108 1.00 67.19 156 GLN A N 1
ATOM 1160 C CA . GLN A 1 156 ? 13.341 9.807 -37.521 1.00 67.19 156 GLN A CA 1
ATOM 1161 C C . GLN A 1 156 ? 12.087 9.905 -38.413 1.00 67.19 156 GLN A C 1
ATOM 1163 O O . GLN A 1 156 ? 12.158 9.584 -39.599 1.00 67.19 156 GLN A O 1
ATOM 1168 N N . GLY A 1 157 ? 10.937 10.350 -37.897 1.00 66.62 157 GLY A N 1
ATOM 1169 C CA . GLY A 1 157 ? 9.684 10.343 -38.667 1.00 66.62 157 GLY A CA 1
ATOM 1170 C C . GLY A 1 157 ? 9.250 8.927 -39.096 1.00 66.62 157 GLY A C 1
ATOM 1171 O O . GLY A 1 157 ? 9.766 7.927 -38.599 1.00 66.62 157 GLY A O 1
ATOM 1172 N N . GLY A 1 158 ? 8.287 8.819 -40.023 1.00 56.84 158 GLY A N 1
ATOM 1173 C CA . GLY A 1 158 ? 7.573 7.571 -40.369 1.00 56.84 158 GLY A CA 1
ATOM 1174 C C . GLY A 1 158 ? 8.423 6.345 -40.763 1.00 56.84 158 GLY A C 1
ATOM 1175 O O . GLY A 1 158 ? 7.927 5.223 -40.696 1.00 56.84 158 GLY A O 1
ATOM 1176 N N . ALA A 1 159 ? 9.708 6.514 -41.092 1.00 60.62 159 ALA A N 1
ATOM 1177 C CA . ALA A 1 159 ? 10.646 5.416 -41.354 1.00 60.62 159 ALA A CA 1
ATOM 1178 C C . ALA A 1 159 ? 11.142 4.693 -40.076 1.00 60.62 159 ALA A C 1
ATOM 1180 O O . ALA A 1 159 ? 11.630 3.563 -40.146 1.00 60.62 159 ALA A O 1
ATOM 1181 N N . GLY A 1 160 ? 10.996 5.309 -38.897 1.00 59.53 160 GLY A N 1
ATOM 1182 C CA . GLY A 1 160 ? 11.497 4.791 -37.620 1.00 59.53 160 GLY A CA 1
ATOM 1183 C C . GLY A 1 160 ? 10.665 3.660 -37.003 1.00 59.53 160 GLY A C 1
ATOM 1184 O O . GLY A 1 160 ? 11.201 2.840 -36.255 1.00 59.53 160 GLY A O 1
ATOM 1185 N N . ALA A 1 161 ? 9.376 3.559 -37.345 1.00 63.59 161 ALA A N 1
ATOM 1186 C CA . ALA A 1 161 ? 8.463 2.568 -36.768 1.00 63.59 161 ALA A CA 1
ATOM 1187 C C . ALA A 1 161 ? 8.872 1.121 -37.106 1.00 63.59 161 ALA A C 1
ATOM 1189 O O . ALA A 1 161 ? 8.979 0.281 -36.214 1.00 63.59 161 ALA A O 1
ATOM 1190 N N . ALA A 1 162 ? 9.223 0.851 -38.369 1.00 63.53 162 ALA A N 1
ATOM 1191 C CA . ALA A 1 162 ? 9.664 -0.473 -38.823 1.00 63.53 162 ALA A CA 1
ATOM 1192 C C . ALA A 1 162 ? 11.038 -0.889 -38.258 1.00 63.53 162 ALA A C 1
ATOM 1194 O O . ALA A 1 162 ? 11.365 -2.078 -38.222 1.00 63.53 162 ALA A O 1
ATOM 1195 N N . SER A 1 163 ? 11.856 0.082 -37.837 1.00 63.59 163 SER A N 1
ATOM 1196 C CA . SER A 1 163 ? 13.154 -0.153 -37.194 1.00 63.59 163 SER A CA 1
ATOM 1197 C C . SER A 1 163 ? 12.988 -0.414 -35.690 1.00 63.59 163 SER A C 1
ATOM 1199 O O . SER A 1 163 ? 13.562 -1.362 -35.152 1.00 63.59 163 SER A O 1
ATOM 1201 N N . ALA A 1 164 ? 12.113 0.344 -35.019 1.00 62.25 164 ALA A N 1
ATOM 1202 C CA . ALA A 1 164 ? 11.757 0.113 -33.619 1.00 62.25 164 ALA A CA 1
ATOM 1203 C C . ALA A 1 164 ? 11.057 -1.239 -33.403 1.00 62.25 164 ALA A C 1
ATOM 1205 O O . ALA A 1 164 ? 11.374 -1.943 -32.445 1.00 62.25 164 ALA A O 1
ATOM 1206 N N . GLU A 1 165 ? 10.169 -1.649 -34.314 1.00 65.56 165 GLU A N 1
ATOM 1207 C CA . GLU A 1 165 ? 9.488 -2.946 -34.240 1.00 65.56 165 GLU A CA 1
ATOM 1208 C C . GLU A 1 165 ? 10.460 -4.128 -34.408 1.00 65.56 165 GLU A C 1
ATOM 1210 O O . GLU A 1 165 ? 10.347 -5.132 -33.704 1.00 65.56 165 GLU A O 1
ATOM 1215 N N . ARG A 1 166 ? 11.479 -3.992 -35.271 1.00 65.75 166 ARG A N 1
ATOM 1216 C CA . ARG A 1 166 ? 12.563 -4.982 -35.405 1.00 65.75 166 ARG A CA 1
ATOM 1217 C C . ARG A 1 166 ? 13.411 -5.096 -34.138 1.00 65.75 166 ARG A C 1
ATOM 1219 O O . ARG A 1 166 ? 13.742 -6.208 -33.742 1.00 65.75 166 ARG A O 1
ATOM 1226 N N . LEU A 1 167 ? 13.724 -3.978 -33.480 1.00 63.38 167 LEU A N 1
ATOM 1227 C CA . LEU A 1 167 ? 14.485 -3.975 -32.222 1.00 63.38 167 LEU A CA 1
ATOM 1228 C C . LEU A 1 167 ? 13.700 -4.581 -31.050 1.00 63.38 167 LEU A C 1
ATOM 1230 O O . LEU A 1 167 ? 14.295 -5.232 -30.196 1.00 63.38 167 LEU A O 1
ATOM 1234 N N . LEU A 1 168 ? 12.377 -4.394 -31.015 1.00 62.31 168 LEU A N 1
ATOM 1235 C CA . LEU A 1 168 ? 11.504 -5.030 -30.024 1.00 62.31 168 LEU A CA 1
ATOM 1236 C C . LEU A 1 168 ? 11.364 -6.539 -30.272 1.00 62.31 168 LEU A C 1
ATOM 1238 O O . LEU A 1 168 ? 11.426 -7.311 -29.320 1.00 62.31 168 LEU A O 1
ATOM 1242 N N . LYS A 1 169 ? 11.237 -6.971 -31.534 1.00 67.44 169 LYS A N 1
ATOM 1243 C CA . LYS A 1 169 ? 11.156 -8.395 -31.911 1.00 67.44 169 LYS A CA 1
ATOM 1244 C C . LYS A 1 169 ? 12.472 -9.153 -31.710 1.00 67.44 169 LYS A C 1
ATOM 1246 O O . LYS A 1 169 ? 12.438 -10.302 -31.302 1.00 67.44 169 LYS A O 1
ATOM 1251 N N . ALA A 1 170 ? 13.622 -8.515 -31.929 1.00 59.50 170 ALA A N 1
ATOM 1252 C CA . ALA A 1 170 ? 14.937 -9.113 -31.666 1.00 59.50 170 ALA A CA 1
ATOM 1253 C C . ALA A 1 170 ? 15.274 -9.237 -30.164 1.00 59.50 170 ALA A C 1
ATOM 1255 O O . ALA A 1 170 ? 16.305 -9.799 -29.805 1.00 59.50 170 ALA A O 1
ATOM 1256 N N . ALA A 1 171 ? 14.441 -8.671 -29.285 1.00 52.88 171 ALA A N 1
ATOM 1257 C CA . ALA A 1 171 ? 14.624 -8.684 -27.838 1.00 52.88 171 ALA A CA 1
ATOM 1258 C C . ALA A 1 171 ? 13.801 -9.766 -27.110 1.00 52.88 171 ALA A C 1
ATOM 1260 O O . ALA A 1 171 ? 13.865 -9.799 -25.875 1.00 52.88 171 ALA A O 1
ATOM 1261 N N . GLY A 1 172 ? 13.032 -10.577 -27.854 1.00 46.75 172 GLY A N 1
ATOM 1262 C CA . GLY A 1 172 ? 12.225 -11.703 -27.370 1.00 46.75 172 GLY A CA 1
ATOM 1263 C C . GLY A 1 172 ? 12.925 -13.038 -27.555 1.00 46.75 172 GLY A C 1
ATOM 1264 O O . GLY A 1 172 ? 13.394 -13.287 -28.685 1.00 46.75 172 GLY A O 1
#

Mean predicted aligned error: 11.09 Å

Secondary structure (DSSP, 8-state):
------S---------SPPPP--HHHHHHHTTTB-TTT-PBPPP------STTGGGT----PPP-PEEPTTT--EE-GGGGSS-EEE-HHHHHHH----EEE--HHHHHHHHHTTTS----HHHH-TTHHHH-HHHHHHHHHHHHHHHHHHHHHHTGGGSHHHHHHHHHTT-

Solvent-accessible surface area (backbone atoms only — not comparable to full-atom values): 10426 Å² total; per-residue (Å²): 138,78,86,85,66,79,83,49,98,67,86,86,73,94,60,65,71,75,58,76,92,73,54,70,69,60,52,34,61,76,44,72,34,29,16,74,64,71,57,48,78,45,61,73,68,70,76,89,74,65,70,75,50,61,82,70,73,58,77,75,86,60,79,66,46,57,41,64,16,66,73,77,59,44,46,22,41,51,84,47,37,67,78,32,58,38,63,43,66,20,42,37,60,75,68,70,39,77,62,69,39,52,21,30,44,72,54,39,55,51,54,59,74,47,63,90,50,95,81,77,61,59,65,82,77,32,60,65,46,41,79,74,34,66,70,55,35,53,52,50,54,50,51,54,52,49,52,53,35,51,53,52,20,67,74,56,48,89,72,18,55,70,53,33,52,50,57,57,57,75,71,110

Sequence (172 aa):
AGSDDPPCGGSVRLLLNLPPPASEAHLLQRQQGQCAGCRAPLQPTARRQSIFLSSLGLKGSGPSGPKRCEYTGQLYCARCCEGSTAVIPARVLHEWDFKRYPVSSLAAEYLASIYDQPMLCVAAVNPGLSARVALLARVHDTRVRACKALRLAQSQGGAGAASAERLLKAAG